Protein AF-A0A2A2XTY9-F1 (afdb_monomer_lite)

Foldseek 3Di:
DCVVVVVVVVVVVVVVVVVVCVVVVVVVVVVVVVVVVVVVVVVVVVVVVVVVVVVVVVVVVVVVVVVCCCVPPVVVVLVVLLVCCVVVVDVVSVVVCVVVVHDSDDD

Secondary structure (DSSP, 8-state):
--HHHHHHHHHHHHHHHHHHHHHHHHHHHHHHHHHHHHHHHHHHHHHHHHHHHHHHHHHHHHHHHHHHIIIIIHHHHHHHHHHHHHHH--HHHHHHHHHTT------

Structure (mmCIF, N/CA/C/O backbone):
data_AF-A0A2A2XTY9-F1
#
_entry.id   AF-A0A2A2XTY9-F1
#
loop_
_atom_site.group_PDB
_atom_site.id
_atom_site.type_symbol
_atom_site.label_atom_id
_atom_site.label_alt_id
_atom_site.label_comp_id
_atom_site.label_asym_id
_atom_site.label_entity_id
_atom_site.label_seq_id
_atom_site.pdbx_PDB_ins_code
_atom_site.Cartn_x
_atom_site.Cartn_y
_atom_site.Cartn_z
_atom_site.occupancy
_atom_site.B_iso_or_equiv
_atom_site.auth_seq_id
_atom_site.auth_comp_id
_atom_site.auth_asym_id
_atom_site.auth_atom_id
_atom_site.pdbx_PDB_model_num
ATOM 1 N N . MET A 1 1 ? 35.884 -8.901 -62.873 1.00 51.59 1 MET A N 1
ATOM 2 C CA . MET A 1 1 ? 35.387 -9.564 -61.646 1.00 51.59 1 MET A CA 1
ATOM 3 C C . MET A 1 1 ? 34.900 -8.543 -60.596 1.00 51.59 1 MET A C 1
ATOM 5 O O . MET A 1 1 ? 35.501 -8.449 -59.536 1.00 51.59 1 MET A O 1
ATOM 9 N N . PRO A 1 2 ? 33.836 -7.755 -60.855 1.00 60.34 2 PRO A N 1
ATOM 10 C CA . PRO A 1 2 ? 33.304 -6.785 -59.880 1.00 60.34 2 PRO A CA 1
ATOM 11 C C . PRO A 1 2 ? 32.281 -7.378 -58.884 1.00 60.34 2 PRO A C 1
ATOM 13 O O . PRO A 1 2 ? 32.055 -6.811 -57.819 1.00 60.34 2 PRO A O 1
ATOM 16 N N . SER A 1 3 ? 31.688 -8.536 -59.188 1.00 60.28 3 SER A N 1
ATOM 17 C CA . SER A 1 3 ? 30.575 -9.131 -58.429 1.00 60.28 3 SER A CA 1
ATOM 18 C C . SER A 1 3 ? 30.964 -9.614 -57.023 1.00 60.28 3 SER A C 1
ATOM 20 O O . SER A 1 3 ? 30.181 -9.476 -56.086 1.00 60.28 3 SER A O 1
ATOM 22 N N . ASN A 1 4 ? 32.193 -10.118 -56.843 1.00 61.47 4 ASN A N 1
ATOM 23 C CA . ASN A 1 4 ? 32.666 -10.613 -55.542 1.00 61.47 4 ASN A CA 1
ATOM 24 C C . ASN A 1 4 ? 32.909 -9.487 -54.525 1.00 61.47 4 ASN A C 1
ATOM 26 O O . ASN A 1 4 ? 32.715 -9.696 -53.329 1.00 61.47 4 ASN A O 1
ATOM 30 N N . LEU A 1 5 ? 33.290 -8.287 -54.978 1.00 62.41 5 LEU A N 1
ATOM 31 C CA . LEU A 1 5 ? 33.508 -7.136 -54.093 1.00 62.41 5 LEU A CA 1
ATOM 32 C C . LEU A 1 5 ? 32.182 -6.595 -53.551 1.00 62.41 5 LEU A C 1
ATOM 34 O O . LEU A 1 5 ? 32.071 -6.328 -52.357 1.00 62.41 5 LEU A O 1
ATOM 38 N N . ILE A 1 6 ? 31.157 -6.522 -54.405 1.00 70.00 6 ILE A N 1
ATOM 39 C CA . ILE A 1 6 ? 29.807 -6.103 -54.007 1.00 70.00 6 ILE A CA 1
ATOM 40 C C . ILE A 1 6 ? 29.190 -7.135 -53.051 1.00 70.00 6 ILE A C 1
ATOM 42 O O . ILE A 1 6 ? 28.628 -6.748 -52.032 1.00 70.00 6 ILE A O 1
ATOM 46 N N . SER A 1 7 ? 29.372 -8.436 -53.313 1.00 71.81 7 SER A N 1
ATOM 47 C CA . SER A 1 7 ? 28.885 -9.509 -52.430 1.00 71.81 7 SER A CA 1
ATOM 48 C C . SER A 1 7 ? 29.577 -9.524 -51.061 1.00 71.81 7 SER A C 1
ATOM 50 O O . SER A 1 7 ? 28.943 -9.805 -50.043 1.00 71.81 7 SER A O 1
ATOM 52 N N . THR A 1 8 ? 30.877 -9.225 -51.017 1.00 76.19 8 THR A N 1
ATOM 53 C CA . THR A 1 8 ? 31.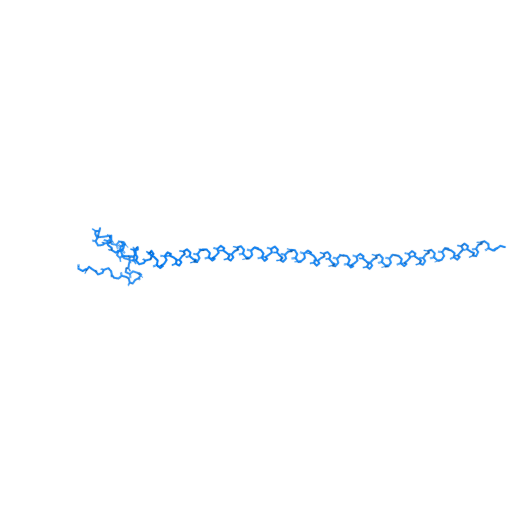631 -9.159 -49.754 1.00 76.19 8 THR A CA 1
ATOM 54 C C . THR A 1 8 ? 31.220 -7.925 -48.947 1.00 76.19 8 THR A C 1
ATOM 56 O O . THR A 1 8 ? 31.033 -8.021 -47.735 1.00 76.19 8 THR A O 1
ATOM 59 N N . ALA A 1 9 ? 30.990 -6.792 -49.620 1.00 75.94 9 ALA A N 1
ATOM 60 C CA . ALA A 1 9 ? 30.492 -5.566 -49.000 1.00 75.94 9 ALA A CA 1
ATOM 61 C C . ALA A 1 9 ? 29.048 -5.705 -48.482 1.00 75.94 9 ALA A C 1
ATOM 63 O O . ALA A 1 9 ? 28.732 -5.220 -47.399 1.00 75.94 9 ALA A O 1
ATOM 64 N N . SER A 1 10 ? 28.166 -6.411 -49.198 1.00 80.00 10 SER A N 1
ATOM 65 C CA . SER A 1 10 ? 26.807 -6.669 -48.707 1.00 80.00 10 SER A CA 1
ATOM 66 C C . SER A 1 10 ? 26.797 -7.606 -47.498 1.00 80.00 10 SER A C 1
ATOM 68 O O . SER A 1 10 ? 26.019 -7.392 -46.570 1.00 80.00 10 SER A O 1
ATOM 70 N N . CYS A 1 11 ? 27.683 -8.608 -47.466 1.00 77.75 11 CYS A N 1
ATOM 71 C CA . CYS A 1 11 ? 27.817 -9.497 -46.310 1.00 77.75 11 CYS A CA 1
ATOM 72 C C . CYS A 1 11 ? 28.309 -8.755 -45.063 1.00 77.75 11 CYS A C 1
ATOM 74 O O . CYS A 1 11 ? 27.753 -8.951 -43.984 1.00 77.75 11 CYS A O 1
ATOM 76 N N . SER A 1 12 ? 29.309 -7.878 -45.184 1.00 79.75 12 SER A N 1
ATOM 77 C CA . SER A 1 12 ? 29.811 -7.122 -44.029 1.00 79.75 12 SER A CA 1
ATOM 78 C C . SER A 1 12 ? 28.764 -6.155 -43.470 1.00 79.75 12 SER A C 1
ATOM 80 O O . SER A 1 12 ? 28.592 -6.078 -42.253 1.00 79.75 12 SER A O 1
ATOM 82 N N . ILE A 1 13 ? 27.994 -5.489 -44.336 1.00 84.25 13 ILE A N 1
ATOM 83 C CA . ILE A 1 13 ? 26.880 -4.622 -43.922 1.00 84.25 13 ILE A CA 1
ATOM 84 C C . ILE A 1 13 ? 25.774 -5.434 -43.234 1.00 84.25 13 ILE A C 1
ATOM 86 O O . ILE A 1 13 ? 25.265 -5.015 -42.194 1.00 84.25 13 ILE A O 1
ATOM 90 N N . ALA A 1 14 ? 25.428 -6.612 -43.760 1.00 84.88 14 ALA A N 1
ATOM 91 C CA . ALA A 1 14 ? 24.424 -7.482 -43.150 1.00 84.88 14 ALA A CA 1
ATOM 92 C C . ALA A 1 14 ? 24.846 -7.969 -41.753 1.00 84.88 14 ALA A C 1
ATOM 94 O O . ALA A 1 14 ? 24.024 -7.991 -40.836 1.00 84.88 14 ALA A O 1
ATOM 95 N N . VAL A 1 15 ? 26.126 -8.304 -41.560 1.00 86.50 15 VAL A N 1
ATOM 96 C CA . VAL A 1 15 ? 26.664 -8.702 -40.247 1.00 86.50 15 VAL A CA 1
ATOM 97 C C . VAL A 1 15 ? 26.631 -7.534 -39.259 1.00 86.50 15 VAL A C 1
ATOM 99 O O . VAL A 1 15 ? 26.208 -7.716 -38.118 1.00 86.50 15 VAL A O 1
ATOM 102 N N . LEU A 1 16 ? 27.001 -6.326 -39.694 1.00 86.19 16 LEU A N 1
ATOM 103 C CA . LEU A 1 16 ? 26.951 -5.127 -38.850 1.00 86.19 16 LEU A CA 1
ATOM 104 C C . LEU A 1 16 ? 25.520 -4.771 -38.433 1.00 86.19 16 LEU A C 1
ATOM 106 O O . LEU A 1 16 ? 25.273 -4.503 -37.258 1.00 86.19 1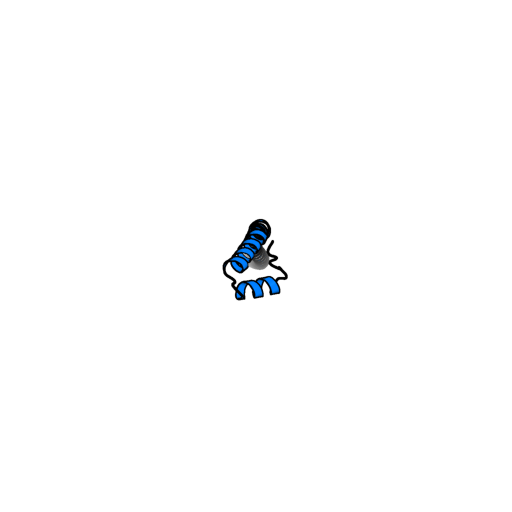6 LEU A O 1
ATOM 110 N N . LEU A 1 17 ? 24.565 -4.828 -39.366 1.00 86.88 17 LEU A N 1
ATOM 111 C CA . LEU A 1 17 ? 23.146 -4.626 -39.063 1.00 86.88 17 LEU A CA 1
ATOM 112 C C . LEU A 1 17 ? 22.622 -5.699 -38.106 1.00 86.88 17 LEU A C 1
ATOM 114 O O . LEU A 1 17 ? 21.911 -5.376 -37.158 1.00 86.88 17 LEU A O 1
ATOM 118 N N . SER A 1 18 ? 23.008 -6.960 -38.305 1.00 84.38 18 SER A N 1
ATOM 119 C CA . SER A 1 18 ? 22.601 -8.063 -37.427 1.00 84.38 18 SER A CA 1
ATOM 120 C C . SER A 1 18 ? 23.121 -7.873 -35.999 1.00 84.38 18 SER A C 1
ATOM 122 O O . SER A 1 18 ? 22.365 -8.053 -35.043 1.00 84.38 18 SER A O 1
ATOM 124 N N . LEU A 1 19 ? 24.378 -7.440 -35.837 1.00 84.81 19 LEU A N 1
ATOM 125 C CA . LEU A 1 19 ? 24.933 -7.090 -34.525 1.00 84.81 19 LEU A CA 1
ATOM 126 C C . LEU A 1 19 ? 24.195 -5.906 -33.890 1.00 84.81 19 LEU A C 1
ATOM 128 O O . LEU A 1 19 ? 23.874 -5.941 -32.702 1.00 84.81 19 LEU A O 1
ATOM 132 N N . TRP A 1 20 ? 23.903 -4.869 -34.676 1.00 85.88 20 TRP A N 1
ATOM 133 C CA . TRP A 1 20 ? 23.184 -3.689 -34.200 1.00 85.88 20 TRP A CA 1
ATOM 134 C C . TRP A 1 20 ? 21.774 -4.029 -33.706 1.00 85.88 20 TRP A C 1
ATOM 136 O O . TRP A 1 20 ? 21.365 -3.591 -32.625 1.00 85.88 20 TRP A O 1
ATOM 146 N N . PHE A 1 21 ? 21.040 -4.847 -34.464 1.00 85.00 21 PHE A N 1
ATOM 147 C CA . PHE A 1 21 ? 19.725 -5.339 -34.063 1.00 85.00 21 PHE A CA 1
ATOM 148 C C . PHE A 1 21 ? 19.800 -6.194 -32.801 1.00 85.00 21 PHE A C 1
ATOM 150 O O . PHE A 1 21 ? 18.946 -6.043 -31.930 1.00 85.00 21 PHE A O 1
ATOM 157 N N . LEU A 1 22 ? 20.823 -7.040 -32.659 1.00 84.62 22 LEU A N 1
ATOM 158 C CA . LEU A 1 22 ? 21.002 -7.861 -31.464 1.00 84.62 22 LEU A CA 1
ATOM 159 C C . LEU A 1 22 ? 21.178 -6.995 -30.209 1.00 84.62 22 LEU A C 1
ATOM 161 O O . LEU A 1 22 ? 20.451 -7.185 -29.236 1.00 84.62 22 LEU A O 1
ATOM 165 N N . VAL A 1 23 ? 22.080 -6.009 -30.244 1.00 82.50 23 VAL A N 1
ATOM 166 C CA . VAL A 1 23 ? 22.333 -5.108 -29.102 1.00 82.50 23 VAL A CA 1
ATOM 167 C C . VAL A 1 23 ? 21.107 -4.245 -28.796 1.00 82.50 23 VAL A C 1
ATOM 169 O O . VAL A 1 23 ? 20.718 -4.110 -27.635 1.00 82.50 23 VAL A O 1
ATOM 172 N N . SER A 1 24 ? 20.454 -3.715 -29.833 1.00 77.56 24 SER A N 1
ATOM 173 C CA . SER A 1 24 ? 19.244 -2.902 -29.675 1.00 77.56 24 SER A CA 1
ATOM 174 C C . SER A 1 24 ? 18.104 -3.709 -29.052 1.00 77.56 24 SER A C 1
ATOM 176 O O . SER A 1 24 ? 17.438 -3.234 -28.134 1.00 77.56 24 SER A O 1
ATOM 178 N N . ASN A 1 25 ? 17.902 -4.951 -29.496 1.00 82.69 25 ASN A N 1
ATOM 179 C CA . ASN A 1 25 ? 16.848 -5.816 -28.976 1.00 82.69 25 ASN A CA 1
ATOM 180 C C . ASN A 1 25 ? 17.137 -6.262 -27.535 1.00 82.69 25 ASN A C 1
ATOM 182 O O . ASN A 1 25 ? 16.223 -6.359 -26.721 1.00 82.69 25 ASN A O 1
ATOM 186 N N . TRP A 1 26 ? 18.410 -6.463 -27.187 1.00 80.00 26 TRP A N 1
ATOM 187 C CA . TRP A 1 26 ? 18.804 -6.814 -25.822 1.00 80.00 26 TRP A CA 1
ATOM 188 C C . TRP A 1 26 ? 18.580 -5.662 -24.836 1.00 80.00 26 TRP A C 1
ATOM 190 O O . TRP A 1 26 ? 18.037 -5.878 -23.753 1.00 80.00 26 TRP A O 1
ATOM 200 N N . SER A 1 27 ? 18.908 -4.433 -25.244 1.00 77.94 27 SER A N 1
ATOM 201 C CA . SER A 1 27 ? 18.594 -3.214 -24.486 1.00 77.94 27 SER A CA 1
ATOM 202 C C . SER A 1 27 ? 17.082 -3.009 -24.332 1.00 77.94 27 SER A C 1
ATOM 204 O O . SER A 1 27 ? 16.579 -2.703 -23.253 1.00 77.94 27 SER A O 1
ATOM 206 N N . ASN A 1 28 ? 16.314 -3.252 -25.394 1.00 81.56 28 ASN A N 1
ATOM 207 C CA . ASN A 1 28 ? 14.866 -3.077 -25.341 1.00 81.56 28 ASN A CA 1
ATOM 208 C C . ASN A 1 28 ? 14.185 -4.139 -24.454 1.00 81.56 28 ASN A C 1
ATOM 210 O O . ASN A 1 28 ? 13.268 -3.830 -23.693 1.00 81.56 28 ASN A O 1
ATOM 214 N N . GLN A 1 29 ? 14.670 -5.385 -24.490 1.00 81.88 29 GLN A N 1
ATOM 215 C CA . GLN A 1 29 ? 14.208 -6.440 -23.586 1.00 81.88 29 GLN A CA 1
ATOM 216 C C . GLN A 1 29 ? 14.550 -6.153 -22.123 1.00 81.88 29 GLN A C 1
ATOM 218 O O . GLN A 1 29 ? 13.732 -6.447 -21.251 1.00 81.88 29 GLN A O 1
ATOM 223 N N . SER A 1 30 ? 15.730 -5.601 -21.822 1.00 81.31 30 SER A N 1
ATOM 224 C CA . SER A 1 30 ? 16.092 -5.277 -20.437 1.00 81.31 30 SER A CA 1
ATOM 225 C C . SER A 1 30 ? 15.215 -4.155 -19.874 1.00 81.31 30 SER A C 1
ATOM 227 O O . SER A 1 30 ? 14.727 -4.277 -18.751 1.00 81.31 30 SER A O 1
ATOM 229 N N . LEU A 1 31 ? 14.922 -3.127 -20.677 1.00 82.62 31 LEU A N 1
ATOM 230 C CA . LEU A 1 31 ? 13.992 -2.056 -20.311 1.00 82.62 31 LEU A CA 1
ATOM 231 C C . LEU A 1 31 ? 12.564 -2.575 -20.101 1.00 82.62 31 LEU A C 1
ATOM 233 O O . LEU A 1 31 ? 11.937 -2.233 -19.100 1.00 82.62 31 LEU A O 1
ATOM 237 N N . GLN A 1 32 ? 12.061 -3.445 -20.984 1.00 82.94 32 GLN A N 1
ATOM 238 C CA . GLN A 1 32 ? 10.742 -4.065 -20.799 1.00 82.94 32 GLN A CA 1
ATOM 239 C C . GLN A 1 32 ? 10.662 -4.906 -19.524 1.00 82.94 32 GLN A C 1
ATOM 241 O O . GLN A 1 32 ? 9.662 -4.824 -18.814 1.00 82.94 32 GLN A O 1
ATOM 246 N N . ARG A 1 33 ? 11.711 -5.673 -19.197 1.00 83.19 33 ARG A N 1
ATOM 247 C CA . ARG A 1 33 ? 11.759 -6.441 -17.942 1.00 83.19 33 ARG A CA 1
ATOM 248 C C . ARG A 1 33 ? 11.772 -5.532 -16.718 1.00 83.19 33 ARG A C 1
ATOM 250 O O . ARG A 1 33 ? 11.057 -5.815 -15.766 1.00 83.19 33 ARG A O 1
ATOM 257 N N . GLY A 1 34 ? 12.538 -4.440 -16.750 1.00 83.12 34 GLY A N 1
ATOM 258 C CA . GLY A 1 34 ? 12.552 -3.459 -15.661 1.00 83.12 34 GLY A CA 1
ATOM 259 C C . GLY A 1 34 ? 11.184 -2.802 -15.453 1.00 83.12 34 GLY A C 1
ATOM 260 O O . GLY A 1 34 ? 10.725 -2.669 -14.322 1.00 83.12 34 GLY A O 1
ATOM 261 N N . LEU A 1 35 ? 10.492 -2.462 -16.544 1.00 83.31 35 LEU A N 1
ATOM 262 C CA . LEU A 1 35 ? 9.132 -1.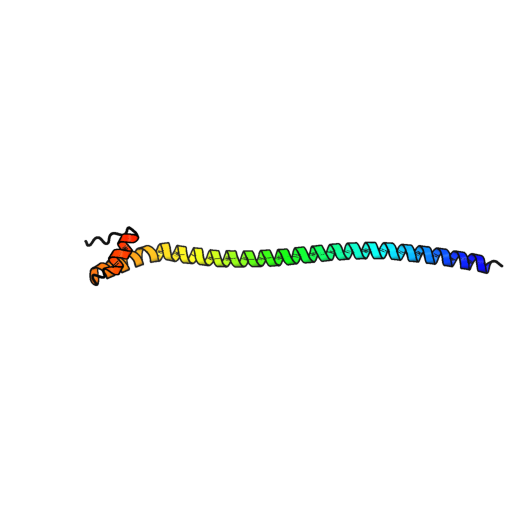919 -16.486 1.00 83.31 35 LEU A CA 1
ATOM 263 C C . LEU A 1 35 ? 8.109 -2.942 -15.973 1.00 83.31 35 LEU A C 1
ATOM 265 O O . LEU A 1 35 ? 7.233 -2.568 -15.198 1.00 83.31 35 LEU A O 1
ATOM 269 N N . GLN A 1 36 ? 8.220 -4.215 -16.364 1.00 88.00 36 GLN A N 1
ATOM 270 C CA . GLN A 1 36 ? 7.376 -5.286 -15.817 1.00 88.00 36 GLN A CA 1
ATOM 271 C C . GLN A 1 36 ? 7.600 -5.471 -14.317 1.00 88.00 36 GLN A C 1
ATOM 273 O O . GLN A 1 36 ? 6.632 -5.490 -13.568 1.00 88.00 36 GLN A O 1
ATOM 278 N N . GLN A 1 37 ? 8.854 -5.505 -13.864 1.00 88.19 37 GLN A N 1
ATOM 279 C CA . GLN A 1 37 ? 9.164 -5.619 -12.436 1.00 88.19 37 GLN A CA 1
ATOM 280 C C . GLN A 1 37 ? 8.584 -4.456 -11.624 1.00 88.19 37 GLN A C 1
ATOM 282 O O . GLN A 1 37 ? 8.006 -4.679 -10.564 1.00 88.19 37 GLN A O 1
ATOM 287 N N . GLN A 1 38 ? 8.676 -3.224 -12.135 1.00 86.19 38 GLN A N 1
ATOM 288 C CA . GLN A 1 38 ? 8.051 -2.075 -11.475 1.00 86.19 38 GLN A CA 1
ATOM 289 C C . GLN A 1 38 ? 6.522 -2.169 -11.463 1.00 86.19 38 GLN A C 1
ATOM 291 O O . GLN A 1 38 ? 5.901 -1.807 -10.466 1.00 86.19 38 GLN A O 1
ATOM 296 N N . GLN A 1 39 ? 5.896 -2.657 -12.539 1.00 85.81 39 GLN A N 1
ATOM 297 C CA . GLN A 1 39 ? 4.447 -2.888 -12.544 1.00 85.81 39 GLN A CA 1
ATOM 298 C C . GLN A 1 39 ? 4.036 -3.935 -11.505 1.00 85.81 39 GLN A C 1
ATOM 300 O O . GLN A 1 39 ? 3.065 -3.707 -10.782 1.00 85.81 39 GLN A O 1
ATOM 305 N N . ASP A 1 40 ? 4.792 -5.025 -11.385 1.00 88.12 40 ASP A N 1
ATOM 306 C CA . ASP A 1 40 ? 4.535 -6.077 -10.401 1.00 88.12 40 ASP A CA 1
ATOM 307 C C . ASP A 1 40 ? 4.675 -5.542 -8.965 1.00 88.12 40 ASP A C 1
ATOM 309 O O . ASP A 1 40 ? 3.803 -5.783 -8.125 1.00 88.12 40 ASP A O 1
ATOM 313 N N . GLU A 1 41 ? 5.713 -4.746 -8.678 1.00 87.38 41 GLU A N 1
ATOM 314 C CA . GLU A 1 41 ? 5.885 -4.094 -7.370 1.00 87.38 41 GLU A CA 1
ATOM 315 C C . GLU A 1 41 ? 4.746 -3.121 -7.044 1.00 87.38 41 GLU A C 1
ATOM 317 O O . GLU A 1 41 ? 4.237 -3.107 -5.916 1.00 87.38 41 GLU A O 1
ATOM 322 N N . ILE A 1 42 ? 4.309 -2.320 -8.020 1.00 87.81 42 ILE A N 1
ATOM 323 C CA . ILE A 1 42 ? 3.185 -1.392 -7.844 1.00 87.81 42 ILE A CA 1
ATOM 324 C C . ILE A 1 42 ? 1.903 -2.174 -7.551 1.00 87.81 42 ILE A C 1
ATOM 326 O O . ILE A 1 42 ? 1.166 -1.824 -6.624 1.00 87.81 42 ILE A O 1
ATOM 330 N N . GLN A 1 43 ? 1.644 -3.253 -8.289 1.00 88.88 43 GLN A N 1
ATOM 331 C CA . GLN A 1 43 ? 0.451 -4.072 -8.103 1.00 88.88 43 GLN A CA 1
ATOM 332 C C . GLN A 1 43 ? 0.458 -4.782 -6.738 1.00 88.88 43 GLN A C 1
ATOM 334 O O . GLN A 1 43 ? -0.551 -4.760 -6.025 1.00 88.88 43 GLN A O 1
ATOM 339 N N . ALA A 1 44 ? 1.604 -5.324 -6.317 1.00 90.25 44 ALA A N 1
ATOM 340 C CA . ALA A 1 44 ? 1.783 -5.916 -4.989 1.00 90.25 44 ALA A CA 1
ATOM 341 C C . ALA A 1 44 ? 1.574 -4.888 -3.861 1.00 90.25 44 ALA A C 1
ATOM 343 O O . ALA A 1 44 ? 0.918 -5.168 -2.848 1.00 90.25 44 ALA A O 1
ATOM 344 N N . THR A 1 45 ? 2.077 -3.667 -4.051 1.00 89.06 45 THR A N 1
ATOM 345 C CA . THR A 1 45 ? 1.881 -2.563 -3.103 1.00 89.06 45 THR A CA 1
ATOM 346 C C . THR A 1 45 ? 0.407 -2.175 -3.012 1.00 89.06 45 THR A C 1
ATOM 348 O O . THR A 1 45 ? -0.126 -2.006 -1.914 1.00 89.06 45 THR A O 1
ATOM 351 N N . GLN A 1 46 ? -0.291 -2.096 -4.146 1.00 86.62 46 GLN A N 1
ATOM 352 C CA . GLN A 1 46 ? -1.708 -1.744 -4.193 1.00 86.62 46 GLN A CA 1
ATOM 353 C C . GLN A 1 46 ? -2.590 -2.783 -3.481 1.00 86.62 46 GLN A C 1
ATOM 355 O O . GLN A 1 46 ? -3.477 -2.407 -2.709 1.00 86.62 46 GLN A O 1
ATOM 360 N N . LEU A 1 47 ? -2.299 -4.076 -3.664 1.00 89.06 47 LEU A N 1
ATOM 361 C CA . LEU A 1 47 ? -2.942 -5.174 -2.928 1.00 89.06 47 LEU A CA 1
ATOM 362 C C . LEU A 1 47 ? -2.713 -5.051 -1.415 1.00 89.06 47 LEU A C 1
ATOM 364 O O . LEU A 1 47 ? -3.649 -5.170 -0.620 1.00 89.06 47 LEU A O 1
ATOM 368 N N . THR A 1 48 ? -1.479 -4.745 -1.012 1.00 88.38 48 THR A N 1
ATOM 369 C CA . THR A 1 48 ? -1.134 -4.553 0.402 1.00 88.38 48 THR A CA 1
ATOM 370 C C . THR A 1 48 ? -1.905 -3.380 1.006 1.00 88.38 48 THR A C 1
ATOM 372 O O . THR A 1 48 ? -2.490 -3.521 2.083 1.00 88.38 48 THR A O 1
ATOM 375 N N . ILE A 1 49 ? -1.980 -2.245 0.305 1.00 89.12 49 ILE A N 1
ATOM 376 C CA . ILE A 1 49 ? -2.726 -1.061 0.755 1.00 89.12 49 ILE A CA 1
ATOM 377 C C . ILE A 1 49 ? -4.218 -1.374 0.897 1.00 89.12 49 ILE A C 1
ATOM 379 O O . ILE A 1 49 ? -4.802 -1.033 1.927 1.00 89.12 49 ILE A O 1
ATOM 383 N N . GLN A 1 50 ? -4.831 -2.058 -0.076 1.00 88.31 50 GLN A N 1
ATOM 384 C CA . GLN A 1 50 ? -6.237 -2.464 0.031 1.00 88.31 50 GLN A CA 1
ATOM 385 C C . GLN A 1 50 ? -6.479 -3.361 1.249 1.00 88.31 50 GLN A C 1
ATOM 387 O O . GLN A 1 50 ? -7.432 -3.130 1.995 1.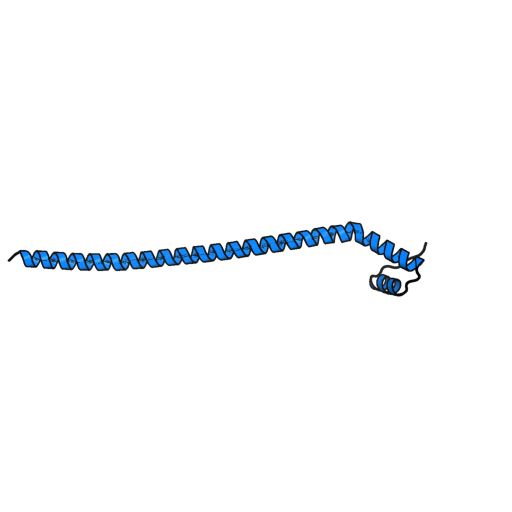00 88.31 50 GLN A O 1
ATOM 392 N N . SER A 1 51 ? -5.593 -4.330 1.505 1.00 88.06 51 SER A N 1
ATOM 393 C CA . SER A 1 51 ? -5.716 -5.202 2.681 1.00 88.06 51 SER A CA 1
ATOM 394 C C . SER A 1 51 ? -5.654 -4.408 3.994 1.00 88.06 51 SER A C 1
ATOM 396 O O . SER A 1 51 ? -6.450 -4.633 4.909 1.00 88.06 51 SER A O 1
ATOM 398 N N . LYS A 1 52 ? -4.759 -3.415 4.073 1.00 84.81 52 LYS A N 1
ATOM 399 C CA . LYS A 1 52 ? -4.618 -2.547 5.246 1.00 84.81 52 LYS A CA 1
ATOM 400 C C . LYS A 1 52 ? -5.819 -1.626 5.420 1.00 84.81 52 LYS A C 1
ATOM 402 O O . LYS A 1 52 ? -6.275 -1.453 6.546 1.00 84.81 52 LYS A O 1
ATOM 407 N N . GLN A 1 53 ? -6.370 -1.086 4.334 1.00 85.94 53 GLN A N 1
ATOM 408 C CA . GLN A 1 53 ? -7.602 -0.297 4.389 1.00 85.94 53 GLN A CA 1
ATOM 409 C C . GLN A 1 53 ? -8.791 -1.117 4.893 1.00 85.94 53 GLN A C 1
ATOM 411 O O . GLN A 1 53 ? -9.515 -0.640 5.766 1.00 85.94 53 GLN A O 1
ATOM 416 N N . GLN A 1 54 ? -8.972 -2.351 4.412 1.00 84.81 54 GLN A N 1
ATOM 417 C CA . GLN A 1 54 ? -10.027 -3.237 4.918 1.00 84.81 54 GLN A CA 1
ATOM 418 C C . GLN A 1 54 ? -9.840 -3.547 6.407 1.00 84.81 54 GLN A C 1
ATOM 420 O O . GLN A 1 54 ? -10.798 -3.472 7.177 1.00 84.81 54 GLN A O 1
ATOM 425 N N . GLN A 1 55 ? -8.605 -3.829 6.836 1.00 86.31 55 GLN A N 1
ATOM 426 C CA . GLN A 1 55 ? -8.301 -4.087 8.245 1.00 86.31 55 GLN A CA 1
ATOM 427 C C . GLN A 1 55 ? -8.616 -2.875 9.137 1.00 86.31 55 GLN A C 1
ATOM 429 O O . GLN A 1 55 ? -9.196 -3.038 10.210 1.00 86.31 55 GLN A O 1
ATOM 434 N N . LEU A 1 56 ? -8.274 -1.663 8.690 1.00 85.75 56 LEU A N 1
ATOM 435 C CA . LEU A 1 56 ? -8.571 -0.428 9.420 1.00 85.75 56 LEU A CA 1
ATOM 436 C C . LEU A 1 56 ? -10.075 -0.145 9.493 1.00 85.75 56 LEU A C 1
ATOM 438 O O . LEU A 1 56 ? -10.560 0.220 10.559 1.00 85.75 56 LEU A O 1
ATOM 442 N N . GLN A 1 57 ? -10.828 -0.358 8.409 1.00 83.69 57 GLN A N 1
ATOM 443 C CA . GLN A 1 57 ? -12.289 -0.210 8.436 1.00 83.69 57 GLN A CA 1
ATOM 444 C C . GLN A 1 57 ? -12.945 -1.199 9.404 1.00 83.69 57 GLN A C 1
ATOM 446 O O . GLN A 1 57 ? -13.809 -0.804 10.187 1.00 83.69 57 GLN A O 1
ATOM 451 N N . ALA A 1 58 ? -12.507 -2.461 9.401 1.00 84.38 58 ALA A N 1
ATOM 452 C CA . ALA A 1 58 ? -13.002 -3.462 10.344 1.00 84.38 58 ALA A CA 1
ATOM 453 C C . ALA A 1 58 ? -12.682 -3.074 11.798 1.00 84.38 58 ALA A C 1
ATOM 455 O O . ALA A 1 58 ? -13.532 -3.191 12.679 1.00 84.38 58 ALA A O 1
ATOM 456 N N . GLN A 1 59 ? -11.477 -2.560 12.053 1.00 77.38 59 GLN A N 1
ATOM 457 C CA . GLN A 1 59 ? -11.092 -2.100 13.385 1.00 77.38 59 GLN A CA 1
ATOM 458 C C . GLN A 1 59 ? -11.890 -0.865 13.825 1.00 77.38 59 GLN A C 1
ATOM 460 O O . GLN A 1 59 ? -12.326 -0.812 14.973 1.00 77.38 59 GLN A O 1
ATOM 465 N N . GLN A 1 60 ? -12.142 0.086 12.922 1.00 78.12 60 GLN A N 1
ATOM 466 C CA . GLN A 1 60 ? -12.960 1.263 13.213 1.00 78.12 60 GLN A CA 1
ATOM 467 C C . GLN A 1 60 ? -14.394 0.869 13.586 1.00 78.12 60 GLN A C 1
ATOM 469 O O . GLN A 1 60 ? -14.906 1.352 14.588 1.00 78.12 60 GLN A O 1
ATOM 474 N N . GLN A 1 61 ? -15.010 -0.073 12.863 1.00 80.00 61 GLN A N 1
ATOM 475 C CA . GLN A 1 61 ? -16.345 -0.580 13.206 1.00 80.00 61 GLN A CA 1
ATOM 476 C C . GLN A 1 61 ? -16.390 -1.207 14.605 1.00 80.00 61 GLN A C 1
ATOM 478 O O . GLN A 1 61 ? -17.341 -0.980 15.352 1.00 80.00 61 GLN A O 1
ATOM 483 N N . VAL A 1 62 ? -15.359 -1.968 14.985 1.00 76.44 62 VAL A N 1
ATOM 484 C CA . VAL A 1 62 ? -15.260 -2.547 16.334 1.00 76.44 62 VAL A CA 1
ATOM 485 C C . VAL A 1 62 ? -15.108 -1.455 17.390 1.00 76.44 62 VAL A C 1
ATOM 487 O O . VAL A 1 62 ? -15.753 -1.534 18.435 1.00 76.44 62 VAL A O 1
ATOM 490 N N . ILE A 1 63 ? -14.288 -0.434 17.135 1.00 75.12 63 ILE A N 1
ATOM 491 C CA . ILE A 1 63 ? -14.109 0.701 18.050 1.00 75.12 63 ILE A CA 1
ATOM 492 C C . ILE A 1 63 ? -15.416 1.479 18.202 1.00 75.12 63 ILE A C 1
ATOM 494 O O . ILE A 1 63 ? -15.814 1.765 19.329 1.00 75.12 63 ILE A O 1
ATOM 498 N N . ASP A 1 64 ? -16.113 1.768 17.106 1.00 80.81 64 ASP A N 1
ATOM 499 C CA . ASP A 1 64 ? -17.379 2.500 17.127 1.00 80.81 64 ASP A CA 1
ATOM 500 C C . ASP A 1 64 ? -18.457 1.706 17.875 1.00 80.81 64 ASP A C 1
ATOM 502 O O . ASP A 1 64 ? -19.136 2.257 18.744 1.00 80.81 64 ASP A O 1
ATOM 506 N N . ALA A 1 65 ? -18.564 0.398 17.620 1.00 76.19 65 ALA A N 1
ATOM 507 C CA . ALA A 1 65 ? -19.471 -0.487 18.348 1.00 76.19 65 ALA A CA 1
ATOM 508 C C . ALA A 1 65 ? -19.120 -0.563 19.843 1.00 76.19 65 ALA A C 1
ATOM 510 O O . ALA A 1 65 ? -20.003 -0.482 20.696 1.00 76.19 65 ALA A O 1
ATOM 511 N N . SER A 1 66 ? -17.831 -0.659 20.176 1.00 70.38 66 SER A N 1
ATOM 512 C CA . SER A 1 66 ? -17.355 -0.703 21.564 1.00 70.38 66 SER A CA 1
ATOM 513 C C . SER A 1 66 ? -17.577 0.624 22.284 1.00 70.38 66 SER A C 1
ATOM 515 O O . SER A 1 66 ? -17.950 0.629 23.451 1.00 70.38 66 SER A O 1
ATOM 517 N N . SER A 1 67 ? -17.393 1.751 21.597 1.00 72.56 67 SER A N 1
ATOM 518 C CA . SER A 1 67 ? -17.656 3.094 22.116 1.00 72.56 67 SER A CA 1
ATOM 519 C C . SER A 1 67 ? -19.149 3.306 22.362 1.00 72.56 67 SER A C 1
ATOM 521 O O . SER A 1 67 ? -19.535 3.805 23.419 1.00 72.56 67 SER A O 1
ATOM 523 N N . GLN A 1 68 ? -20.013 2.869 21.442 1.00 70.31 68 GLN A N 1
ATOM 524 C CA . GLN A 1 68 ? -21.463 2.894 21.646 1.00 70.31 68 GLN A CA 1
ATOM 525 C C . GLN A 1 68 ? -21.878 2.002 22.822 1.00 70.31 68 GLN A C 1
ATOM 527 O O . GLN A 1 68 ? -22.648 2.441 23.675 1.00 70.31 68 GLN A O 1
ATOM 532 N N . LEU A 1 69 ? -21.317 0.794 22.926 1.00 67.12 69 LEU A N 1
ATOM 533 C CA . LEU A 1 69 ? -21.565 -0.115 24.044 1.00 67.12 69 LEU A CA 1
ATOM 534 C C . LEU A 1 69 ? -21.084 0.484 25.376 1.00 67.12 69 LEU A C 1
ATOM 536 O O . LEU A 1 69 ? -21.820 0.476 26.359 1.00 67.12 69 LEU A O 1
ATOM 540 N N . ALA A 1 70 ? -19.881 1.052 25.420 1.00 64.75 70 ALA A N 1
ATOM 541 C CA . ALA A 1 70 ? -19.328 1.667 26.623 1.00 64.75 70 ALA A CA 1
ATOM 542 C C . ALA A 1 70 ? -20.148 2.884 27.076 1.00 64.75 70 ALA A C 1
ATOM 544 O O . ALA A 1 70 ? -20.436 3.012 28.264 1.00 64.75 70 ALA A O 1
ATOM 545 N N . ASN A 1 71 ? -20.569 3.741 26.141 1.00 64.50 71 ASN A N 1
ATOM 546 C CA . ASN A 1 71 ? -21.295 4.970 26.458 1.00 64.50 71 ASN A CA 1
ATOM 547 C C . ASN A 1 71 ? -22.787 4.745 26.749 1.00 64.50 71 ASN A C 1
ATOM 549 O O . ASN A 1 71 ? -23.340 5.429 27.607 1.00 64.50 71 ASN A O 1
ATOM 553 N N . GLN A 1 72 ? -23.452 3.807 26.065 1.00 60.66 72 GLN A N 1
ATOM 554 C CA . GLN A 1 72 ? -24.899 3.589 26.221 1.00 60.66 72 GLN A CA 1
ATOM 555 C C . GLN A 1 72 ? -25.244 2.413 27.140 1.00 60.66 72 GLN A C 1
ATOM 557 O O . GLN A 1 72 ? -26.254 2.453 27.840 1.00 60.66 72 GLN A O 1
ATOM 562 N N . VAL A 1 73 ? -24.421 1.364 27.156 1.00 59.22 73 VAL A N 1
ATOM 563 C CA . VAL A 1 73 ? -24.756 0.083 27.802 1.00 59.22 73 VAL A CA 1
ATOM 564 C C . VAL A 1 73 ? -23.903 -0.173 29.045 1.00 59.22 73 VAL A C 1
ATOM 566 O O . VAL A 1 73 ? -24.389 -0.790 29.990 1.00 59.22 73 VAL A O 1
ATOM 569 N N . GLY A 1 74 ? -22.678 0.356 29.110 1.00 60.75 74 GLY A N 1
ATOM 570 C CA . GLY A 1 74 ? -21.759 0.182 30.241 1.00 60.75 74 GLY A CA 1
ATOM 571 C C . GLY A 1 74 ? -22.370 0.559 31.601 1.00 60.75 74 GLY A C 1
ATOM 572 O O . GLY A 1 74 ? -22.498 -0.312 32.463 1.00 60.75 74 GLY A O 1
ATOM 573 N N . PRO A 1 75 ? -22.821 1.812 31.808 1.00 61.69 75 PRO A N 1
ATOM 574 C CA . PRO A 1 75 ? -23.411 2.238 33.079 1.00 61.69 75 PRO A CA 1
ATOM 575 C C . PRO A 1 75 ? -24.735 1.529 33.393 1.00 61.69 75 PRO A C 1
ATOM 577 O O . PRO A 1 75 ? -25.018 1.221 34.550 1.00 61.69 75 PRO A O 1
ATOM 580 N N . ALA A 1 76 ? -25.543 1.247 32.366 1.00 63.75 76 ALA A N 1
ATOM 581 C CA . ALA A 1 76 ? -26.838 0.591 32.516 1.00 63.75 76 ALA A CA 1
ATOM 582 C C . ALA A 1 76 ? -26.691 -0.878 32.938 1.00 63.75 76 ALA A C 1
ATOM 584 O O . ALA A 1 76 ? -27.357 -1.293 33.883 1.00 63.75 76 ALA A O 1
ATOM 585 N N . MET A 1 77 ? -25.779 -1.638 32.319 1.00 62.59 77 MET A N 1
ATOM 586 C CA . MET A 1 77 ? -25.508 -3.027 32.706 1.00 62.59 77 MET A CA 1
ATOM 587 C C . MET A 1 77 ? -24.814 -3.136 34.056 1.00 62.59 77 MET A C 1
ATOM 589 O O . MET A 1 77 ? -25.132 -4.037 34.822 1.00 62.59 77 MET A O 1
ATOM 593 N N . ILE A 1 78 ? -23.904 -2.219 34.391 1.00 65.62 78 ILE A N 1
ATOM 594 C CA . ILE A 1 78 ? -23.309 -2.166 35.733 1.00 65.62 78 ILE A CA 1
ATOM 595 C C . ILE A 1 78 ? -24.400 -1.947 36.790 1.00 65.62 78 ILE A C 1
ATOM 597 O O . ILE A 1 78 ? -24.406 -2.618 37.822 1.00 65.62 78 ILE A O 1
ATOM 601 N N . ARG A 1 79 ? -25.345 -1.036 36.528 1.00 65.69 79 ARG A N 1
ATOM 602 C CA . ARG A 1 79 ? -26.470 -0.768 37.429 1.00 65.69 79 ARG A CA 1
ATOM 603 C C . ARG A 1 79 ? -27.430 -1.955 37.521 1.00 65.69 79 ARG A C 1
ATOM 605 O O . ARG A 1 79 ? -27.894 -2.265 38.615 1.00 65.69 79 ARG A O 1
ATOM 612 N N . ASP A 1 80 ? -27.699 -2.625 36.406 1.00 66.19 80 ASP A N 1
ATOM 613 C CA . ASP A 1 80 ? -28.554 -3.813 36.358 1.00 66.19 80 ASP A CA 1
ATOM 614 C C . ASP A 1 80 ? -27.915 -4.993 37.112 1.00 66.19 80 ASP A C 1
ATOM 616 O O . ASP A 1 80 ? -28.543 -5.585 37.987 1.00 66.19 80 ASP A O 1
ATOM 620 N N . LEU A 1 81 ? -26.615 -5.235 36.915 1.00 64.75 81 LEU A N 1
ATOM 621 C CA . LEU A 1 81 ? -25.830 -6.214 37.674 1.00 64.75 81 LEU A CA 1
ATOM 622 C C . LEU A 1 81 ? -25.777 -5.892 39.172 1.00 64.75 81 LEU A C 1
ATOM 624 O O . LEU A 1 81 ? -25.912 -6.799 39.993 1.00 64.75 81 LEU A O 1
ATOM 628 N N . ALA A 1 82 ? -25.625 -4.619 39.544 1.00 62.25 82 ALA A N 1
ATOM 629 C CA . ALA A 1 82 ? -25.697 -4.193 40.940 1.00 62.25 82 ALA A CA 1
ATOM 630 C C . ALA A 1 82 ? -27.100 -4.426 41.530 1.00 62.25 82 ALA A C 1
ATOM 632 O O . ALA A 1 82 ? -27.225 -4.890 42.664 1.00 62.25 82 ALA A O 1
ATOM 633 N N . SER A 1 83 ? -28.167 -4.184 40.761 1.00 65.81 83 SER A N 1
ATOM 634 C CA . SER A 1 83 ? -29.537 -4.464 41.206 1.00 65.81 83 SER A CA 1
ATOM 635 C C . SER A 1 83 ? -29.817 -5.966 41.347 1.00 65.81 83 SER A C 1
ATOM 637 O O . SER A 1 83 ? -30.423 -6.376 42.336 1.00 65.81 83 SER A O 1
ATOM 639 N N . LEU A 1 84 ? -29.288 -6.802 40.448 1.00 65.31 84 LEU A N 1
ATOM 640 C CA . LEU A 1 84 ? -29.355 -8.264 40.530 1.00 65.31 84 LEU A CA 1
ATOM 641 C C . LEU A 1 84 ? -28.533 -8.807 41.704 1.00 65.31 84 LEU A C 1
ATOM 643 O O . LEU A 1 84 ? -28.973 -9.738 42.377 1.00 65.31 84 LEU A O 1
ATOM 647 N N . GLN A 1 85 ? -27.375 -8.216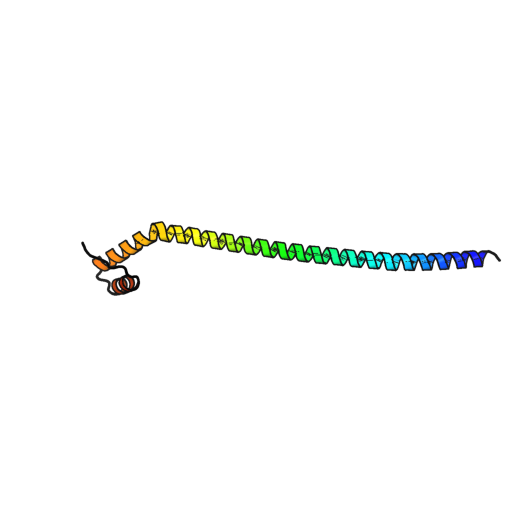 42.007 1.00 60.47 85 GLN A N 1
ATOM 648 C CA . GLN A 1 85 ? -26.614 -8.533 43.218 1.00 60.47 85 GLN A CA 1
ATOM 649 C C . GLN A 1 85 ? -27.450 -8.262 44.478 1.00 60.47 85 GLN A C 1
ATOM 651 O O . GLN A 1 85 ? -27.477 -9.101 45.379 1.00 60.47 85 GLN A O 1
ATOM 656 N N . ILE A 1 86 ? -28.132 -7.113 44.539 1.00 65.00 86 ILE A N 1
ATOM 657 C CA . ILE A 1 86 ? -28.952 -6.710 45.690 1.00 65.00 86 ILE A CA 1
ATOM 658 C C . ILE A 1 86 ? -30.216 -7.581 45.801 1.00 65.00 86 ILE A C 1
ATOM 660 O O . ILE A 1 86 ? -30.518 -8.066 46.892 1.00 65.00 86 ILE A O 1
ATOM 664 N N . GLN A 1 87 ? -30.922 -7.843 44.694 1.00 66.31 87 GLN A N 1
ATOM 665 C CA . GLN A 1 87 ? -32.150 -8.652 44.685 1.00 66.31 87 GLN A CA 1
ATOM 666 C C . GLN A 1 87 ? -31.895 -10.144 44.933 1.00 66.31 87 GLN A C 1
ATOM 668 O O . GLN A 1 87 ? -32.645 -10.770 45.677 1.00 66.31 87 GLN A O 1
ATOM 673 N N . ASN A 1 88 ? -30.844 -10.723 44.344 1.00 66.06 88 ASN A N 1
ATOM 674 C CA . ASN A 1 88 ? -30.566 -12.164 44.427 1.00 66.06 88 ASN A CA 1
ATOM 675 C C . ASN A 1 88 ? -29.477 -12.538 45.450 1.00 66.06 88 ASN A C 1
ATOM 677 O O . ASN A 1 88 ? -29.111 -13.707 45.549 1.00 66.06 88 ASN A O 1
ATOM 681 N N . LYS A 1 89 ? -28.927 -11.570 46.204 1.00 62.53 89 LYS A N 1
ATOM 682 C CA . LYS A 1 89 ? -27.812 -11.769 47.160 1.00 62.53 89 LYS A CA 1
ATOM 683 C C . LYS A 1 89 ? -26.630 -12.550 46.563 1.00 62.53 89 LYS A C 1
ATOM 685 O O . LYS A 1 89 ? -25.953 -13.312 47.257 1.00 62.53 89 LYS A O 1
ATOM 690 N N . ASN A 1 90 ? -26.378 -12.386 45.265 1.00 61.31 90 ASN A N 1
ATOM 691 C CA . ASN A 1 90 ? -25.404 -13.205 44.556 1.00 61.31 90 ASN A CA 1
ATOM 692 C C . ASN A 1 90 ? -23.971 -12.719 44.848 1.00 61.31 90 ASN A C 1
ATOM 694 O O . ASN A 1 90 ? -23.505 -11.710 44.313 1.00 61.31 90 ASN A O 1
ATOM 698 N N . GLN A 1 91 ? -23.268 -13.451 45.715 1.00 63.12 91 GLN A N 1
ATOM 699 C CA . GLN A 1 91 ? -21.929 -13.105 46.208 1.00 63.12 91 GLN A CA 1
ATOM 700 C C . GLN A 1 91 ? -20.848 -13.106 45.113 1.00 63.12 91 GLN A C 1
ATOM 702 O O . GLN A 1 91 ? -19.857 -12.379 45.218 1.00 63.12 91 GLN A O 1
ATOM 707 N N . ALA A 1 92 ? -21.044 -13.866 44.031 1.00 64.38 92 ALA A N 1
ATOM 708 C CA . ALA A 1 92 ? -20.131 -13.862 42.889 1.00 64.38 92 ALA A CA 1
ATOM 709 C C . ALA A 1 92 ? -20.151 -12.510 42.153 1.00 64.38 92 ALA A C 1
ATOM 711 O O . ALA A 1 92 ? -19.100 -11.975 41.801 1.00 64.38 92 ALA A O 1
ATOM 712 N N . ILE A 1 93 ? -21.340 -11.914 42.003 1.00 61.41 93 ILE A N 1
ATOM 713 C CA . ILE A 1 93 ? -21.523 -10.600 41.371 1.00 61.41 93 ILE A CA 1
ATOM 714 C C . ILE A 1 93 ? -20.986 -9.494 42.289 1.00 61.41 93 ILE A C 1
ATOM 716 O O . ILE A 1 93 ? -20.313 -8.582 41.818 1.00 61.41 93 ILE A O 1
ATOM 720 N N . ALA A 1 94 ? -21.167 -9.633 43.608 1.00 60.22 94 ALA A N 1
ATOM 721 C CA . ALA A 1 94 ? -20.591 -8.726 44.604 1.00 60.22 94 ALA A CA 1
ATOM 722 C C . ALA A 1 94 ? -19.055 -8.695 44.556 1.00 60.22 94 ALA A C 1
ATOM 724 O O . ALA A 1 94 ? -18.440 -7.634 44.642 1.00 60.22 94 ALA A O 1
ATOM 725 N N . THR A 1 95 ? -18.428 -9.861 44.388 1.00 63.44 95 THR A N 1
ATOM 726 C CA . THR A 1 95 ? -16.965 -9.989 44.317 1.00 63.44 95 THR A CA 1
ATOM 727 C C . THR A 1 95 ? -16.418 -9.409 43.011 1.00 63.44 95 THR A C 1
ATOM 729 O O . THR A 1 95 ? -15.383 -8.741 43.018 1.00 63.44 95 THR A O 1
ATOM 732 N N . LEU A 1 96 ? -17.134 -9.605 41.899 1.00 64.88 96 LEU A N 1
ATOM 733 C CA . LEU A 1 96 ? -16.801 -9.001 40.608 1.00 64.88 96 LEU A CA 1
ATOM 734 C C . LEU A 1 96 ? -16.945 -7.474 40.640 1.00 64.88 96 LEU A C 1
ATOM 736 O O . LEU A 1 96 ? -15.987 -6.781 40.312 1.00 64.88 96 LEU A O 1
ATOM 740 N N . LEU A 1 97 ? -18.075 -6.936 41.105 1.00 64.50 97 LEU A N 1
ATOM 741 C CA . LEU A 1 97 ? -18.296 -5.486 41.217 1.00 64.50 97 LEU A CA 1
ATOM 742 C C . LEU A 1 97 ? -17.253 -4.815 42.122 1.00 64.50 97 LEU A C 1
ATOM 744 O O . LEU A 1 97 ? -16.689 -3.784 41.756 1.00 64.50 97 LEU A O 1
ATOM 748 N N . LYS A 1 98 ? -16.897 -5.462 43.240 1.00 66.06 98 LYS A N 1
ATOM 749 C CA . LYS A 1 98 ? -15.848 -4.983 44.150 1.00 66.06 98 LYS A CA 1
ATOM 750 C C . LYS A 1 98 ? -14.454 -4.993 43.509 1.00 66.06 98 LYS A C 1
ATOM 752 O O . LYS A 1 98 ? -13.676 -4.074 43.745 1.00 66.06 98 LYS A O 1
ATOM 757 N N . LYS A 1 99 ? -14.139 -5.980 42.658 1.00 65.19 99 LYS A N 1
ATOM 758 C CA . LYS A 1 99 ? -12.869 -6.045 41.903 1.00 65.19 99 LYS A CA 1
ATOM 759 C C . LYS A 1 99 ? -12.745 -4.930 40.857 1.00 65.19 99 LYS A C 1
ATOM 761 O O . LYS A 1 99 ? -11.633 -4.498 40.572 1.00 65.19 99 LYS A O 1
ATOM 766 N N . TYR A 1 100 ? -13.869 -4.452 40.323 1.00 63.25 100 TYR A N 1
ATOM 767 C CA . TYR A 1 100 ? -13.930 -3.329 39.380 1.00 63.25 100 TYR A CA 1
ATOM 768 C C . TYR A 1 100 ? -14.187 -1.965 40.058 1.00 63.25 100 TYR A C 1
ATOM 770 O O . TYR A 1 100 ? -14.394 -0.975 39.363 1.00 63.25 100 TYR A O 1
ATOM 778 N N . GLY A 1 101 ? -14.135 -1.889 41.396 1.00 58.22 101 GLY A N 1
ATOM 779 C CA . GLY A 1 101 ? -14.239 -0.632 42.154 1.00 58.22 101 GLY A CA 1
ATOM 780 C C . GLY A 1 101 ? -15.653 -0.055 42.264 1.00 58.22 101 GLY A C 1
ATOM 781 O O . GLY A 1 101 ? -15.811 1.121 42.579 1.00 58.22 101 GLY A O 1
ATOM 782 N N . ILE A 1 102 ? -16.682 -0.859 41.994 1.00 60.94 102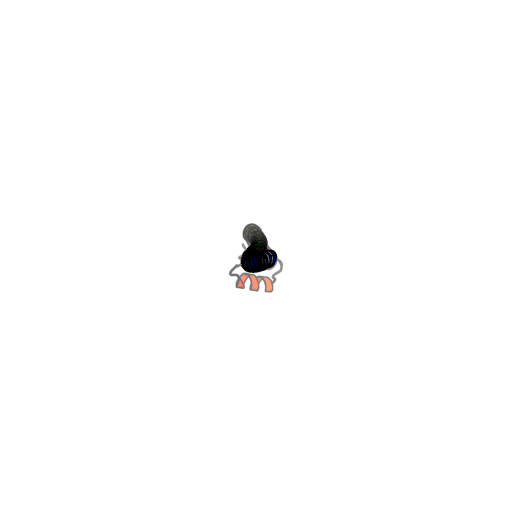 ILE A N 1
ATOM 783 C CA . ILE A 1 102 ? -18.078 -0.423 41.972 1.00 60.94 102 ILE A CA 1
ATOM 784 C C . ILE A 1 102 ? -18.750 -0.907 43.252 1.00 60.94 102 ILE A C 1
ATOM 786 O O . ILE A 1 102 ? -19.046 -2.092 43.413 1.00 60.94 102 ILE A O 1
ATOM 790 N N . GLU A 1 103 ? -18.978 0.011 44.187 1.00 56.12 103 GLU A N 1
ATOM 791 C CA . GLU A 1 103 ? -19.702 -0.288 45.419 1.00 56.12 103 GLU A CA 1
ATOM 792 C C . GLU A 1 103 ? -21.207 -0.170 45.165 1.00 56.12 103 GLU A C 1
ATOM 794 O O . GLU A 1 103 ? -21.749 0.924 44.999 1.00 56.12 103 GLU A O 1
ATOM 799 N N . ALA A 1 104 ? -21.896 -1.312 45.122 1.00 54.84 104 ALA A N 1
ATOM 800 C CA . ALA A 1 104 ? -23.352 -1.352 45.130 1.00 54.84 104 ALA A CA 1
ATOM 801 C C . ALA A 1 104 ? -23.849 -0.846 46.494 1.00 54.84 104 ALA A C 1
ATOM 803 O O . ALA A 1 104 ? -23.972 -1.615 47.448 1.00 54.84 104 ALA A O 1
ATOM 804 N N . LYS A 1 105 ? -24.080 0.465 46.605 1.00 45.44 105 LYS A N 1
ATOM 805 C CA . LYS A 1 105 ? -24.666 1.079 47.795 1.00 45.44 105 LYS A CA 1
ATOM 806 C C . LYS A 1 105 ? -26.193 0.965 47.705 1.00 45.44 105 LYS A C 1
ATOM 808 O O . LYS A 1 105 ? -26.773 1.541 46.783 1.00 45.44 105 LYS A O 1
ATOM 813 N N . PRO A 1 106 ? -26.853 0.222 48.608 1.00 48.50 106 PRO A N 1
ATOM 814 C CA . PRO A 1 106 ? -28.302 0.290 48.726 1.00 48.50 106 PRO A CA 1
ATOM 815 C C . PRO A 1 106 ? -28.681 1.689 49.235 1.00 48.50 106 PRO A C 1
ATOM 817 O O . PRO A 1 106 ? -28.054 2.188 50.173 1.00 48.50 106 PRO A O 1
ATOM 820 N N . ASN A 1 107 ? -29.665 2.319 48.589 1.00 46.06 107 ASN A N 1
ATOM 821 C CA . ASN A 1 107 ? -30.415 3.427 49.187 1.00 46.06 107 ASN A CA 1
ATOM 822 C C . ASN A 1 107 ? -31.459 2.853 50.140 1.00 46.06 107 ASN A C 1
ATOM 824 O O . ASN A 1 107 ? -32.138 1.887 49.719 1.00 46.06 107 ASN A O 1
#

pLDDT: mean 73.95, std 11.62, range [45.44, 90.25]

Sequence (107 aa):
MPSNLISTASCSIAVLLSLWFLVSNWSNQSLQRGLQQQQDEIQATQLTIQSKQQQLQAQQQVIDASSQLANQVGPAMIRDLASLQIQNKNQAIATLLKKYGIEAKPN

Radius of gyration: 39.75 Å; chains: 1; bounding box: 68×19×111 Å